Protein AF-A0A2Z6ZWL1-F1 (afdb_monomer)

Foldseek 3Di:
DDDDPVRVVVVVVVVLVVLLVLLCDCQQAVCSVVADPLLSVLLSLLCVVVNSVVSSVLRPPDDLVSSLVCLQVPQDDPRDGDPVSNVSSVVSSVSRPDDDPPDQDPVSVVVVVVVVVVVVVVCLQFFWDFADPVLCVVQVDRCSVVVRPDSTGGPVRSVVVVVVVVVVD

Radius of gyration: 31.61 Å; Cα contacts (8 Å, |Δi|>4): 147; chains: 1; bounding box: 62×42×83 Å

Mean predicted aligned error: 10.52 Å

Structure (mmCIF, N/CA/C/O backbone):
data_AF-A0A2Z6ZWL1-F1
#
_entry.id   AF-A0A2Z6ZWL1-F1
#
loop_
_atom_site.group_PDB
_atom_site.id
_atom_site.type_symbol
_atom_site.label_atom_id
_atom_site.label_alt_id
_atom_site.label_comp_id
_atom_site.label_asym_id
_atom_site.label_entity_id
_atom_site.label_seq_id
_atom_site.pdbx_PDB_ins_code
_atom_site.Cartn_x
_atom_site.Cartn_y
_atom_site.Cartn_z
_atom_site.occupancy
_atom_site.B_iso_or_equiv
_atom_site.auth_seq_id
_atom_site.auth_comp_id
_atom_site.auth_asym_id
_atom_site.auth_atom_id
_atom_site.pdbx_PDB_model_num
ATOM 1 N N . MET A 1 1 ? -15.921 26.642 -5.678 1.00 72.38 1 MET A N 1
ATOM 2 C CA . MET A 1 1 ? -14.485 26.499 -5.366 1.00 72.38 1 MET A CA 1
ATOM 3 C C . MET A 1 1 ? -14.003 25.260 -6.092 1.00 72.38 1 MET A C 1
ATOM 5 O O . MET A 1 1 ? -14.576 24.203 -5.868 1.00 72.38 1 MET A O 1
ATOM 9 N N . THR A 1 2 ? -13.034 25.412 -6.990 1.00 88.25 2 THR A N 1
ATOM 10 C CA . THR A 1 2 ? -12.482 24.323 -7.809 1.00 88.25 2 THR A CA 1
ATOM 11 C C . THR A 1 2 ? -10.975 24.341 -7.604 1.00 88.25 2 THR A C 1
ATOM 13 O O . THR A 1 2 ? -10.382 25.417 -7.656 1.00 88.25 2 THR A O 1
ATOM 16 N N . ILE A 1 3 ? -10.383 23.188 -7.314 1.00 94.50 3 ILE A N 1
ATOM 17 C CA . ILE A 1 3 ? -8.942 23.026 -7.084 1.00 94.50 3 ILE A CA 1
ATOM 18 C C . ILE A 1 3 ? -8.335 22.199 -8.217 1.00 94.50 3 ILE A C 1
ATOM 20 O O . ILE A 1 3 ? -9.054 21.431 -8.862 1.00 94.50 3 ILE A O 1
ATOM 24 N N . THR A 1 4 ? -7.036 22.357 -8.471 1.00 96.81 4 THR A N 1
ATOM 25 C CA . THR A 1 4 ? -6.319 21.495 -9.423 1.00 96.81 4 THR A CA 1
ATOM 26 C C . THR A 1 4 ? -6.047 20.121 -8.812 1.00 96.81 4 THR A C 1
ATOM 28 O O . THR A 1 4 ? -6.155 19.930 -7.597 1.00 96.81 4 THR A O 1
ATOM 31 N N . GLN A 1 5 ? -5.684 19.151 -9.651 1.00 94.62 5 GLN A N 1
ATOM 32 C CA . GLN A 1 5 ? -5.317 17.818 -9.179 1.00 94.62 5 GLN A CA 1
ATOM 33 C C . GLN A 1 5 ? -4.086 17.870 -8.265 1.00 94.62 5 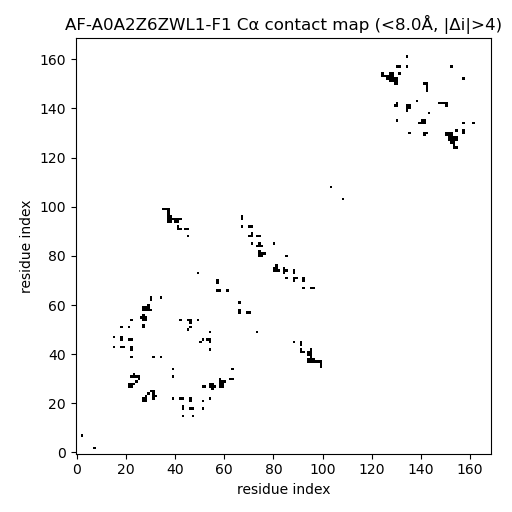GLN A C 1
ATOM 35 O O . GLN A 1 5 ? -4.094 17.267 -7.197 1.00 94.62 5 GLN A O 1
ATOM 40 N N . GLU A 1 6 ? -3.074 18.660 -8.621 1.00 95.50 6 GLU A N 1
ATOM 41 C CA . GLU A 1 6 ? -1.851 18.813 -7.827 1.00 95.50 6 GLU A CA 1
ATOM 42 C C . GLU A 1 6 ? -2.154 19.424 -6.456 1.00 95.50 6 GLU A C 1
ATOM 44 O O . GLU A 1 6 ? -1.585 19.019 -5.443 1.00 95.50 6 GLU A O 1
ATOM 49 N N . GLN A 1 7 ? -3.087 20.380 -6.402 1.00 94.19 7 GLN A N 1
ATOM 50 C CA . GLN A 1 7 ? -3.557 20.948 -5.140 1.00 94.19 7 GLN A CA 1
ATOM 51 C C . GLN A 1 7 ? -4.283 19.896 -4.297 1.00 94.19 7 GLN A C 1
ATOM 53 O O . GLN A 1 7 ? -4.019 19.794 -3.100 1.00 94.19 7 GLN A O 1
ATOM 58 N N . ALA A 1 8 ? -5.156 19.088 -4.905 1.00 93.00 8 ALA A N 1
ATOM 59 C CA . ALA A 1 8 ? -5.860 18.014 -4.207 1.00 93.00 8 ALA A CA 1
ATOM 60 C C . ALA A 1 8 ? -4.892 16.958 -3.644 1.00 93.00 8 ALA A C 1
ATOM 62 O O . ALA A 1 8 ? -5.033 16.544 -2.494 1.00 93.00 8 ALA A O 1
ATOM 63 N N . GLU A 1 9 ? -3.881 16.560 -4.417 1.00 92.12 9 GLU A N 1
ATOM 64 C CA . GLU A 1 9 ? -2.845 15.613 -3.992 1.00 92.12 9 GLU A CA 1
ATOM 65 C C . GLU A 1 9 ? -1.970 16.184 -2.871 1.00 92.12 9 GLU A C 1
ATOM 67 O O . GLU A 1 9 ? -1.682 15.488 -1.896 1.00 92.12 9 GLU A O 1
ATOM 72 N N . ALA A 1 10 ? -1.592 17.462 -2.959 1.00 92.88 10 ALA A N 1
ATOM 73 C CA . ALA A 1 10 ? -0.835 18.134 -1.907 1.00 92.88 10 ALA A CA 1
ATOM 74 C C . ALA A 1 10 ? -1.626 18.205 -0.591 1.00 92.88 10 ALA A C 1
ATOM 76 O O . ALA A 1 10 ? -1.074 17.928 0.475 1.00 92.88 10 ALA A O 1
ATOM 77 N N . MET A 1 11 ? -2.923 18.522 -0.665 1.00 90.94 11 MET A N 1
ATOM 78 C CA . MET A 1 11 ? -3.814 18.531 0.499 1.00 90.94 11 MET A CA 1
ATOM 79 C C . MET A 1 11 ? -3.967 17.127 1.088 1.00 90.94 11 MET A C 1
ATOM 81 O O . MET A 1 11 ? -3.808 16.954 2.294 1.00 90.94 11 MET A O 1
ATOM 85 N N . LEU A 1 12 ? -4.183 16.113 0.244 1.00 89.06 12 LEU A N 1
ATOM 86 C CA . LEU A 1 12 ? -4.268 14.723 0.686 1.00 89.06 12 LEU A CA 1
ATOM 87 C C . LEU A 1 12 ? -2.986 14.292 1.404 1.00 89.06 12 LEU A C 1
ATOM 89 O O . LEU A 1 12 ? -3.057 13.732 2.494 1.00 89.06 12 LEU A O 1
ATOM 93 N N . LYS A 1 13 ? -1.814 14.590 0.835 1.00 89.94 13 LYS A N 1
ATOM 94 C CA . LYS A 1 13 ? -0.518 14.240 1.429 1.00 89.94 13 LYS A CA 1
ATOM 95 C C . LYS A 1 13 ? -0.297 14.925 2.778 1.00 89.94 13 LYS A C 1
ATOM 97 O O . LYS A 1 13 ? 0.213 14.297 3.704 1.00 89.94 13 LYS A O 1
ATOM 102 N N . ALA A 1 14 ? -0.700 16.190 2.902 1.00 88.94 14 ALA A N 1
ATOM 103 C CA . ALA A 1 14 ? -0.651 16.904 4.174 1.00 88.94 14 ALA A CA 1
ATOM 104 C C . ALA A 1 14 ? -1.553 16.231 5.224 1.00 88.94 14 ALA A C 1
ATOM 106 O O . ALA A 1 14 ? -1.105 15.971 6.343 1.00 88.94 14 ALA A O 1
ATOM 107 N N . ASP A 1 15 ? -2.780 15.870 4.842 1.00 88.50 15 ASP A N 1
ATOM 108 C CA . ASP A 1 15 ? -3.746 15.217 5.730 1.00 88.50 15 ASP A CA 1
ATOM 109 C C . ASP A 1 15 ? -3.321 13.797 6.134 1.00 88.50 15 ASP A C 1
ATOM 111 O O . ASP A 1 15 ? -3.556 13.385 7.273 1.00 88.50 15 ASP A O 1
ATOM 115 N N . MET A 1 16 ? -2.673 13.046 5.237 1.00 91.50 16 MET A N 1
ATOM 116 C CA . MET A 1 16 ? -2.253 11.663 5.491 1.00 91.50 16 MET A CA 1
ATOM 117 C C . MET A 1 16 ? -1.280 11.539 6.664 1.00 91.50 16 MET A C 1
ATOM 119 O O . MET A 1 16 ? -1.449 10.634 7.483 1.00 91.50 16 MET A O 1
ATOM 123 N N . SER A 1 17 ? -0.357 12.494 6.817 1.00 92.81 17 SER A N 1
ATOM 124 C CA . SER A 1 17 ? 0.637 12.500 7.904 1.00 92.81 17 SER A CA 1
ATOM 125 C C . SER A 1 17 ? 0.004 12.356 9.297 1.00 92.81 17 SER A C 1
ATOM 127 O O . SER A 1 17 ? 0.509 11.642 10.167 1.00 92.81 17 SER A O 1
ATOM 129 N N . LYS A 1 18 ? -1.167 12.973 9.498 1.00 94.88 18 LYS A N 1
ATOM 130 C CA . LYS A 1 18 ? -1.929 12.879 10.743 1.00 94.88 18 LYS A CA 1
ATOM 131 C C . LYS A 1 18 ? -2.410 11.452 10.999 1.00 94.88 18 LYS A C 1
ATOM 133 O O . LYS A 1 18 ? -2.273 10.956 12.114 1.00 94.88 18 LYS A O 1
ATOM 138 N N . TYR A 1 19 ? -2.980 10.790 9.998 1.00 96.31 19 TYR A N 1
ATOM 139 C CA . TYR A 1 19 ? -3.527 9.439 10.153 1.00 96.31 19 TYR A CA 1
ATOM 140 C C . TYR A 1 19 ? -2.430 8.383 10.288 1.00 96.31 19 TYR A C 1
ATOM 142 O O . TYR A 1 19 ? -2.551 7.490 11.125 1.00 96.31 19 TYR A O 1
ATOM 150 N N . GLU A 1 20 ? -1.330 8.539 9.554 1.00 97.38 20 GLU A N 1
ATOM 151 C CA . GLU A 1 20 ? -0.120 7.727 9.711 1.00 97.38 20 GLU A CA 1
ATOM 152 C C . GLU A 1 20 ? 0.435 7.816 11.135 1.00 97.38 20 GLU A C 1
ATOM 154 O O . GLU A 1 20 ? 0.793 6.796 11.723 1.00 97.38 20 GLU A O 1
ATOM 159 N N . SER A 1 21 ? 0.444 9.015 11.733 1.00 97.62 21 SER A N 1
ATOM 160 C CA . SER A 1 21 ? 0.919 9.197 13.110 1.00 97.62 21 SER A CA 1
ATOM 161 C C . SER A 1 21 ? 0.092 8.418 14.139 1.00 97.62 21 SER A C 1
ATOM 163 O O . SER A 1 21 ? 0.650 7.918 15.112 1.00 97.62 21 SER A O 1
ATOM 165 N N . TYR A 1 22 ? -1.219 8.255 13.915 1.00 98.19 22 TYR A N 1
ATOM 166 C CA . TYR A 1 22 ? -2.060 7.437 14.790 1.00 98.19 22 TYR A CA 1
ATOM 167 C C . TYR A 1 22 ? -1.783 5.948 14.615 1.00 98.19 22 TYR A C 1
ATOM 169 O O . TYR A 1 22 ? -1.747 5.230 15.607 1.00 98.19 22 TYR A O 1
ATOM 177 N N . VAL A 1 23 ? -1.571 5.476 13.384 1.00 98.06 23 VAL A N 1
ATOM 178 C CA . VAL A 1 23 ? -1.257 4.059 13.151 1.00 98.06 23 VAL A CA 1
ATOM 179 C C . VAL A 1 23 ? 0.109 3.703 13.735 1.00 98.06 23 VAL A C 1
ATOM 181 O O . VAL A 1 23 ? 0.221 2.667 14.375 1.00 98.06 23 VAL A O 1
ATOM 184 N N . ASN A 1 24 ? 1.098 4.595 13.618 1.00 98.19 24 ASN A N 1
ATOM 185 C CA . ASN A 1 24 ? 2.434 4.423 14.199 1.00 98.19 24 ASN A CA 1
ATOM 186 C C . ASN A 1 24 ? 2.488 4.567 15.728 1.00 98.19 24 ASN A C 1
ATOM 188 O O . ASN A 1 24 ? 3.532 4.313 16.327 1.00 98.19 24 ASN A O 1
ATOM 192 N N . ASN A 1 25 ? 1.405 5.003 16.375 1.00 97.88 25 ASN A N 1
ATOM 193 C CA . ASN A 1 25 ? 1.378 5.203 17.817 1.00 97.88 25 ASN A CA 1
ATOM 194 C C . ASN A 1 25 ? 0.875 3.930 18.535 1.00 97.88 25 ASN A C 1
ATOM 196 O O . ASN A 1 25 ? -0.295 3.569 18.370 1.00 97.88 25 ASN A O 1
ATOM 200 N N . PRO A 1 26 ? 1.693 3.289 19.396 1.00 97.31 26 PRO A N 1
ATOM 201 C CA . PRO A 1 26 ? 1.298 2.101 20.157 1.00 97.31 26 PRO A CA 1
ATOM 202 C C . PRO A 1 26 ? 0.062 2.279 21.053 1.00 97.31 26 PRO A C 1
ATOM 204 O O . PRO A 1 26 ? -0.648 1.306 21.305 1.00 97.31 26 PRO A O 1
ATOM 207 N N . ASP A 1 27 ? -0.251 3.502 21.492 1.00 97.56 27 ASP A N 1
ATOM 208 C CA . ASP A 1 27 ? -1.455 3.790 22.287 1.00 97.56 27 ASP A CA 1
ATOM 209 C C . ASP A 1 27 ? -2.749 3.583 21.483 1.00 97.56 27 ASP A C 1
ATOM 211 O O . ASP A 1 27 ? -3.821 3.312 22.039 1.00 97.56 27 ASP A O 1
ATOM 215 N N . TYR A 1 28 ? -2.660 3.723 20.160 1.00 97.94 28 TYR A N 1
ATOM 216 C CA . TYR A 1 28 ? -3.756 3.515 19.218 1.00 97.94 28 TYR A CA 1
ATOM 217 C C . TYR A 1 28 ? -3.671 2.129 18.589 1.00 97.94 28 TYR A C 1
ATOM 219 O O . TYR A 1 28 ? -4.681 1.430 18.509 1.00 97.94 28 TYR A O 1
ATOM 227 N N . VAL A 1 29 ? -2.475 1.709 18.181 1.00 98.31 29 VAL A N 1
ATOM 228 C CA . VAL A 1 29 ? -2.228 0.419 17.537 1.00 98.31 29 VAL A CA 1
ATOM 229 C C . VAL A 1 29 ? -1.095 -0.306 18.271 1.00 98.31 29 VAL A C 1
ATOM 231 O O . VAL A 1 29 ? 0.063 -0.217 17.869 1.00 98.31 29 VAL A O 1
ATOM 234 N N . PRO A 1 30 ? -1.403 -1.084 19.328 1.00 98.00 30 PRO A N 1
ATOM 235 C CA . PRO A 1 30 ? -0.379 -1.753 20.142 1.00 98.00 30 PRO A CA 1
ATOM 236 C C . PRO A 1 30 ? 0.534 -2.703 19.355 1.00 98.00 30 PRO A C 1
ATOM 238 O O . PRO A 1 30 ? 1.674 -2.943 19.739 1.00 98.00 30 PRO A O 1
ATOM 241 N N . VAL A 1 31 ? 0.036 -3.235 18.236 1.00 97.25 31 VAL A N 1
ATOM 242 C CA . VAL A 1 31 ? 0.767 -4.143 17.340 1.00 97.25 31 VAL A CA 1
ATOM 243 C C . VAL A 1 31 ? 1.521 -3.416 16.220 1.00 97.25 31 VAL A C 1
ATOM 245 O O . VAL A 1 31 ? 2.012 -4.081 15.315 1.00 97.25 31 VAL A O 1
ATOM 248 N N . THR A 1 32 ? 1.632 -2.080 16.248 1.00 97.12 32 THR A N 1
ATOM 249 C CA . THR A 1 32 ? 2.177 -1.289 15.126 1.00 97.12 32 THR A CA 1
ATOM 250 C C . THR A 1 32 ? 3.565 -1.738 14.668 1.00 97.12 32 THR A C 1
ATOM 252 O O . THR A 1 32 ? 3.829 -1.749 13.473 1.00 97.12 32 THR A O 1
ATOM 255 N N . ALA A 1 33 ? 4.435 -2.160 15.589 1.00 96.38 33 ALA A N 1
ATOM 256 C CA . ALA A 1 33 ? 5.789 -2.616 15.265 1.00 96.38 33 ALA A CA 1
ATOM 257 C C . ALA A 1 33 ? 5.834 -3.975 14.534 1.00 96.38 33 ALA A C 1
ATOM 259 O O . ALA A 1 33 ? 6.893 -4.389 14.078 1.00 96.38 33 ALA A O 1
ATOM 260 N N . GLN A 1 34 ? 4.706 -4.686 14.466 1.00 96.12 34 GLN A N 1
ATOM 261 C CA . GLN A 1 34 ? 4.574 -6.010 13.848 1.00 96.12 34 GLN A CA 1
ATOM 262 C C . GLN A 1 34 ? 3.802 -5.960 12.522 1.00 96.12 34 GLN A C 1
ATOM 264 O O . GLN A 1 34 ? 3.595 -7.001 11.900 1.00 96.12 34 GLN A O 1
ATOM 269 N N . LEU A 1 35 ? 3.316 -4.782 12.120 1.00 96.50 35 LEU A N 1
ATOM 270 C CA . LEU A 1 35 ? 2.535 -4.637 10.899 1.00 96.50 35 LEU A CA 1
ATOM 271 C C . LEU A 1 35 ? 3.436 -4.741 9.668 1.00 96.50 35 LEU A C 1
ATOM 273 O O . LEU A 1 35 ? 4.503 -4.138 9.612 1.00 96.50 35 LEU A O 1
ATOM 277 N N . THR A 1 36 ? 2.952 -5.458 8.657 1.00 95.94 36 THR A N 1
ATOM 278 C CA . THR A 1 36 ? 3.467 -5.340 7.281 1.00 95.94 36 THR A CA 1
ATOM 279 C C . THR A 1 36 ? 3.059 -3.999 6.676 1.00 95.94 36 THR A C 1
ATOM 281 O O . THR A 1 36 ? 2.105 -3.365 7.150 1.00 95.94 36 THR A O 1
ATOM 284 N N . GLN A 1 37 ? 3.703 -3.589 5.580 1.00 95.69 37 GLN A N 1
ATOM 285 C CA . GLN A 1 37 ? 3.346 -2.329 4.914 1.00 95.69 37 GLN A CA 1
ATOM 286 C C . GLN A 1 37 ? 1.871 -2.311 4.480 1.00 95.69 37 GLN A C 1
ATOM 288 O O . GLN A 1 37 ? 1.166 -1.328 4.692 1.00 95.69 37 GLN A O 1
ATOM 293 N N . TYR A 1 38 ? 1.353 -3.425 3.957 1.00 96.94 38 TYR A N 1
ATOM 294 C CA . TYR A 1 38 ? -0.047 -3.498 3.530 1.00 96.94 38 TYR A CA 1
ATOM 295 C C . TYR A 1 38 ? -1.043 -3.404 4.690 1.00 96.94 38 TYR A C 1
ATOM 297 O O . TYR A 1 38 ? -2.112 -2.805 4.552 1.00 96.94 38 TYR A O 1
ATOM 305 N N . GLN A 1 39 ? -0.698 -3.963 5.852 1.00 97.75 39 GLN A N 1
ATOM 306 C CA . GLN A 1 39 ? -1.520 -3.836 7.054 1.00 97.75 39 GLN A CA 1
ATOM 307 C C . GLN A 1 39 ? -1.511 -2.404 7.584 1.00 97.75 39 GLN A C 1
ATOM 309 O O . GLN A 1 39 ? -2.564 -1.892 7.969 1.00 97.75 39 GLN A O 1
ATOM 314 N N . PHE A 1 40 ? -0.346 -1.753 7.567 1.00 97.88 40 PHE A N 1
ATOM 315 C CA . PHE A 1 40 ? -0.216 -0.340 7.899 1.00 97.88 40 PHE A CA 1
ATOM 316 C C . PHE A 1 40 ? -1.101 0.520 6.985 1.00 97.88 40 PHE A C 1
ATOM 318 O O . PHE A 1 40 ? -1.978 1.230 7.479 1.00 97.88 40 PHE A O 1
ATOM 325 N N . ASP A 1 41 ? -0.968 0.379 5.665 1.00 97.25 41 ASP A N 1
ATOM 326 C CA . ASP A 1 41 ? -1.720 1.163 4.676 1.00 97.25 41 ASP A CA 1
ATOM 327 C C . ASP A 1 41 ? -3.241 0.971 4.817 1.00 97.25 41 ASP A C 1
ATOM 329 O O . ASP A 1 41 ? -4.020 1.932 4.771 1.00 97.25 41 ASP A O 1
ATOM 333 N N . ALA A 1 42 ? -3.684 -0.268 5.053 1.00 98.00 42 ALA A N 1
ATOM 334 C CA . ALA A 1 42 ? -5.090 -0.576 5.294 1.00 98.00 42 ALA A CA 1
ATOM 335 C C . ALA A 1 42 ? -5.625 0.107 6.566 1.00 98.00 42 ALA A C 1
ATOM 337 O O . ALA A 1 42 ? -6.728 0.665 6.548 1.00 98.00 42 ALA A O 1
ATOM 338 N N . LEU A 1 43 ? -4.845 0.118 7.654 1.00 98.25 43 LEU A N 1
ATOM 339 C CA . LEU A 1 43 ? -5.215 0.804 8.894 1.00 98.25 43 LEU A CA 1
ATOM 340 C C . LEU A 1 43 ? -5.193 2.327 8.752 1.00 98.25 43 LEU A C 1
ATOM 342 O O . LEU A 1 43 ? -6.040 2.993 9.351 1.00 98.25 43 LEU A O 1
ATOM 346 N N . VAL A 1 44 ? -4.305 2.888 7.928 1.00 97.94 44 VAL A N 1
ATOM 347 C CA . VAL A 1 44 ? -4.309 4.323 7.613 1.00 97.94 44 VAL A CA 1
ATOM 348 C C . VAL A 1 44 ? -5.575 4.693 6.837 1.00 97.94 44 VAL A C 1
ATOM 350 O O . VAL A 1 44 ? -6.268 5.635 7.229 1.00 97.94 44 VAL A O 1
ATOM 353 N N . SER A 1 45 ? -5.957 3.921 5.808 1.00 97.25 45 SER A N 1
ATOM 354 C CA . SER A 1 45 ? -7.228 4.137 5.087 1.00 97.25 45 SER A CA 1
ATOM 355 C C . SER A 1 45 ? -8.440 4.024 6.014 1.00 97.25 45 SER A C 1
ATOM 357 O O . SER A 1 45 ? -9.370 4.840 5.937 1.00 97.25 45 SER A O 1
ATOM 359 N N . PHE A 1 46 ? -8.430 3.033 6.908 1.00 98.12 46 PHE A N 1
ATOM 360 C CA . PHE A 1 46 ? -9.471 2.861 7.912 1.00 98.12 46 PHE A CA 1
ATOM 361 C C . PHE A 1 46 ? -9.538 4.075 8.845 1.00 98.12 46 PHE A C 1
ATOM 363 O O . PHE A 1 46 ? -10.616 4.631 9.057 1.00 98.12 46 PHE A O 1
ATOM 370 N N . CYS A 1 47 ? -8.395 4.533 9.362 1.00 98.00 47 CYS A N 1
ATOM 371 C CA . CYS A 1 47 ? -8.305 5.674 10.267 1.00 98.00 47 CYS A CA 1
ATOM 372 C C . CYS A 1 47 ? -8.735 6.982 9.597 1.00 98.00 47 CYS A C 1
ATOM 374 O O . CYS A 1 47 ? -9.409 7.791 10.232 1.00 98.00 47 CYS A O 1
ATOM 376 N N . TYR A 1 48 ? -8.400 7.179 8.321 1.00 96.25 48 TYR A N 1
ATOM 377 C CA . TYR A 1 48 ? -8.862 8.324 7.538 1.00 96.25 48 TYR A CA 1
ATOM 378 C C . TYR A 1 48 ? -10.394 8.371 7.469 1.00 96.25 48 TYR A C 1
ATOM 380 O O . TYR A 1 48 ? -11.004 9.429 7.586 1.00 96.25 48 TYR A O 1
ATOM 388 N N . ASN A 1 49 ? -11.042 7.212 7.312 1.00 96.38 49 ASN A N 1
ATOM 389 C CA . ASN A 1 49 ? -12.492 7.141 7.156 1.00 96.38 49 ASN A CA 1
ATOM 390 C C . ASN A 1 49 ? -13.273 7.088 8.479 1.00 96.38 49 ASN A C 1
ATOM 392 O O . ASN A 1 49 ? -14.347 7.677 8.568 1.00 96.38 49 ASN A O 1
ATOM 396 N N . CYS A 1 50 ? -12.776 6.360 9.479 1.00 95.38 50 CYS A N 1
ATOM 397 C CA . CYS A 1 50 ? -13.469 6.120 10.748 1.00 95.38 50 CYS A CA 1
ATOM 398 C C . CYS A 1 50 ? -12.927 6.962 11.911 1.00 95.38 50 CYS A C 1
ATOM 400 O O . CYS A 1 50 ? -13.574 7.028 12.957 1.00 95.38 50 CYS A O 1
ATOM 402 N N . GLY A 1 51 ? -11.770 7.604 11.75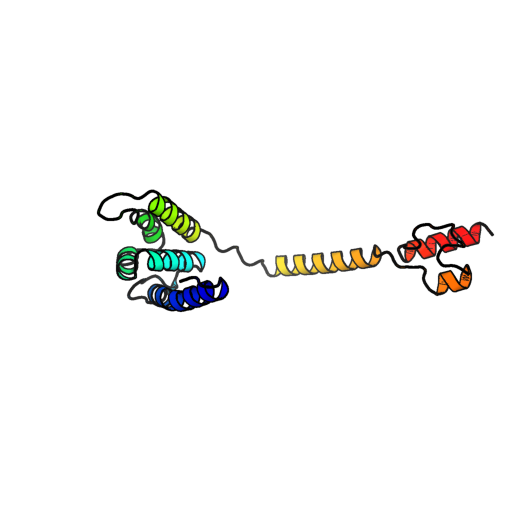1 1.00 96.38 51 GLY A N 1
ATOM 403 C CA . GLY A 1 51 ? -11.107 8.392 12.785 1.00 96.38 51 GLY A CA 1
ATOM 404 C C . GLY A 1 51 ? -10.291 7.562 13.783 1.00 96.38 51 GLY A C 1
ATOM 405 O O . GLY A 1 51 ? -10.462 6.349 13.933 1.00 96.38 51 GLY A O 1
ATOM 406 N N . ALA A 1 52 ? -9.419 8.254 14.518 1.00 97.38 52 ALA A N 1
ATOM 407 C CA . ALA A 1 52 ? -8.446 7.648 15.429 1.00 97.38 52 ALA A CA 1
ATOM 408 C C . ALA A 1 52 ? -9.079 6.901 16.618 1.00 97.38 52 ALA A C 1
ATOM 410 O O . ALA A 1 52 ? -8.565 5.871 17.040 1.00 97.38 52 ALA A O 1
ATOM 411 N N . GLY A 1 53 ? -10.223 7.360 17.139 1.00 98.00 53 GLY A N 1
ATOM 412 C CA . GLY A 1 53 ? -10.909 6.668 18.241 1.00 98.00 53 GLY A CA 1
ATOM 413 C C . GLY A 1 53 ? -11.461 5.297 17.831 1.00 98.00 53 GLY A C 1
ATOM 414 O O . GLY A 1 53 ? -11.378 4.328 18.590 1.00 98.00 53 GLY A O 1
ATOM 415 N N . ASN A 1 54 ? -11.962 5.182 16.597 1.00 98.00 54 ASN A N 1
ATOM 416 C CA . ASN A 1 54 ? -12.398 3.900 16.049 1.00 98.00 54 ASN A CA 1
ATOM 417 C C . ASN A 1 54 ? -11.209 3.002 15.712 1.00 98.00 54 ASN A C 1
ATOM 419 O O . ASN A 1 54 ? -11.296 1.805 15.967 1.00 98.00 54 ASN A O 1
ATOM 423 N N . LEU A 1 55 ? -10.102 3.563 15.207 1.00 98.44 55 LEU A N 1
ATOM 424 C CA . LEU A 1 55 ? -8.845 2.829 15.022 1.00 98.44 55 LEU A CA 1
ATOM 425 C C . LEU A 1 55 ? -8.366 2.228 16.349 1.00 98.44 55 LEU A C 1
ATOM 427 O O . LEU A 1 55 ? -8.139 1.025 16.435 1.00 98.44 55 LEU A O 1
ATOM 431 N N . GLN A 1 56 ? -8.298 3.040 17.405 1.00 98.25 56 GLN A N 1
ATOM 432 C CA . GLN A 1 56 ? -7.912 2.570 18.732 1.00 98.25 56 GLN A CA 1
ATOM 433 C C . GLN A 1 56 ? -8.840 1.459 19.225 1.00 98.25 56 GLN A C 1
ATOM 435 O O . GLN A 1 56 ? -8.386 0.428 19.711 1.00 98.25 56 GLN A O 1
ATOM 440 N N . THR A 1 57 ? -10.151 1.636 19.063 1.00 98.12 57 THR A N 1
ATOM 441 C CA . THR A 1 57 ? -11.136 0.613 19.436 1.00 98.12 57 THR A CA 1
ATOM 442 C C . THR A 1 57 ? -10.980 -0.671 18.615 1.00 98.12 57 THR A C 1
ATOM 444 O O . THR A 1 57 ? -11.195 -1.761 19.147 1.00 98.12 57 THR A O 1
ATOM 447 N N . LEU A 1 58 ? -10.597 -0.571 17.338 1.00 97.94 58 LEU A N 1
ATOM 448 C CA . LEU A 1 58 ? -10.334 -1.713 16.463 1.00 97.94 58 LEU A CA 1
ATOM 449 C C . LEU A 1 58 ? -9.076 -2.485 16.902 1.00 97.94 58 LEU A C 1
ATOM 451 O O . LEU A 1 58 ? -9.081 -3.712 16.844 1.00 97.94 58 LEU A O 1
ATOM 455 N N . CYS A 1 59 ? -8.032 -1.813 17.379 1.00 97.94 59 CYS A N 1
ATOM 456 C CA . CYS A 1 59 ? -6.746 -2.454 17.675 1.00 97.94 59 CYS A CA 1
ATOM 457 C C . CYS A 1 59 ? -6.541 -2.818 19.156 1.00 97.94 59 CYS A C 1
ATOM 459 O O . CYS A 1 59 ? -5.729 -3.688 19.472 1.00 97.94 59 CYS A O 1
ATOM 461 N N . ARG A 1 60 ? -7.266 -2.182 20.084 1.00 96.81 60 ARG A N 1
ATOM 462 C CA . ARG A 1 60 ? -7.084 -2.379 21.531 1.00 96.81 60 ARG A CA 1
ATOM 463 C C . ARG A 1 60 ? -7.309 -3.836 21.940 1.00 96.81 60 ARG A C 1
ATOM 465 O O . ARG A 1 60 ? -8.409 -4.363 21.793 1.00 96.81 60 ARG A O 1
ATOM 472 N N . GLY A 1 61 ? -6.270 -4.446 22.513 1.00 95.75 61 GLY A N 1
ATOM 473 C CA . GLY A 1 61 ? -6.311 -5.816 23.030 1.00 95.75 61 GLY A CA 1
ATOM 474 C C . GLY A 1 61 ? -6.494 -6.889 21.954 1.00 95.75 61 GLY A C 1
ATOM 475 O O . GLY A 1 61 ? -6.897 -7.996 22.294 1.00 95.75 61 GLY A O 1
ATOM 476 N N . ARG A 1 62 ? -6.241 -6.567 20.676 1.00 97.69 62 ARG A N 1
ATOM 477 C CA . ARG A 1 62 ? -6.386 -7.495 19.550 1.00 97.69 62 ARG A CA 1
ATOM 478 C C . ARG A 1 62 ? -5.044 -7.795 18.891 1.00 97.69 62 ARG A C 1
ATOM 480 O O . ARG A 1 62 ? -4.207 -6.916 18.704 1.00 97.69 62 ARG A O 1
ATOM 487 N N . THR A 1 63 ? -4.880 -9.045 18.488 1.00 97.75 63 THR A N 1
ATOM 488 C CA . THR A 1 63 ? -3.830 -9.513 17.580 1.00 97.75 63 THR A CA 1
ATOM 489 C C . THR A 1 63 ? -4.125 -9.094 16.135 1.00 97.75 63 THR A C 1
ATOM 491 O O . THR A 1 63 ? -5.260 -8.767 15.782 1.00 97.75 63 THR A O 1
ATOM 494 N N . ILE A 1 64 ? -3.118 -9.153 15.259 1.00 97.12 64 ILE A N 1
ATOM 495 C CA . ILE A 1 64 ? -3.263 -8.833 13.826 1.00 97.12 64 ILE A CA 1
ATOM 496 C C . ILE A 1 64 ? -4.408 -9.631 13.153 1.00 97.12 64 ILE A C 1
ATOM 498 O O . ILE A 1 64 ? -5.254 -9.013 12.501 1.00 97.12 64 ILE A O 1
ATOM 502 N N . PRO A 1 65 ? -4.542 -10.964 13.344 1.00 96.88 65 PRO A N 1
ATOM 503 C CA . PRO A 1 65 ? -5.665 -11.714 12.772 1.00 96.88 65 PRO A CA 1
ATOM 504 C C . PRO A 1 65 ? -7.032 -11.316 13.340 1.00 96.88 65 PRO A C 1
ATOM 506 O O . PRO A 1 65 ? -8.045 -11.422 12.649 1.00 96.88 65 PRO A O 1
ATOM 509 N N . GLU A 1 66 ? -7.097 -10.885 14.601 1.00 97.75 66 GLU A N 1
ATOM 510 C CA . GLU A 1 66 ? -8.337 -10.392 15.207 1.00 97.75 66 GLU A CA 1
ATOM 511 C C . GLU A 1 66 ? -8.749 -9.050 14.605 1.00 97.75 66 GLU A C 1
ATOM 513 O O . GLU A 1 66 ? -9.913 -8.884 14.242 1.00 97.75 66 GLU A O 1
ATOM 518 N N . ILE A 1 67 ? -7.803 -8.127 14.418 1.00 98.00 67 ILE A N 1
ATOM 519 C CA . ILE A 1 67 ? -8.039 -6.848 13.732 1.00 98.00 67 ILE A CA 1
ATOM 520 C C . ILE A 1 67 ? -8.654 -7.092 12.347 1.00 98.00 67 ILE A C 1
ATOM 522 O O . ILE A 1 67 ? -9.706 -6.527 12.036 1.00 98.00 67 ILE A O 1
ATOM 526 N N . ALA A 1 68 ? -8.072 -8.006 11.562 1.00 97.06 68 ALA A N 1
ATOM 527 C CA . ALA A 1 68 ? -8.581 -8.375 10.240 1.00 97.06 68 ALA A CA 1
ATOM 528 C C . ALA A 1 68 ? -10.040 -8.873 10.284 1.00 97.06 68 ALA A C 1
ATOM 530 O O . ALA A 1 68 ? -10.866 -8.482 9.461 1.00 97.06 68 ALA A O 1
ATOM 531 N N . ARG A 1 69 ? -10.409 -9.690 11.280 1.00 96.62 69 ARG A N 1
ATOM 532 C CA . ARG A 1 69 ? -11.798 -10.164 11.433 1.00 96.62 69 ARG A CA 1
ATOM 533 C C . ARG A 1 69 ? -12.772 -9.042 11.793 1.00 96.62 69 ARG A C 1
ATOM 535 O O . ARG A 1 69 ? -13.926 -9.080 11.372 1.00 96.62 69 ARG A O 1
ATOM 542 N N . HIS A 1 70 ? -12.323 -8.048 12.556 1.00 97.12 70 HIS A N 1
ATOM 543 C CA . HIS A 1 70 ? -13.186 -6.994 13.090 1.00 97.12 70 HIS A CA 1
ATOM 544 C C . HIS A 1 70 ? -13.321 -5.759 12.189 1.00 97.12 70 HIS A C 1
ATOM 546 O O . HIS A 1 70 ? -14.296 -5.021 12.338 1.00 97.12 70 HIS A O 1
ATOM 552 N N . ILE A 1 71 ? -12.421 -5.545 11.223 1.00 96.31 71 ILE A N 1
ATOM 553 C CA . ILE A 1 71 ? -12.450 -4.357 10.349 1.00 96.31 71 ILE A CA 1
ATOM 554 C C . ILE A 1 71 ? -13.776 -4.223 9.573 1.00 96.31 71 ILE A C 1
ATOM 556 O O . ILE A 1 71 ? -14.303 -3.124 9.402 1.00 96.31 71 ILE A O 1
ATOM 560 N N . THR A 1 72 ? -14.385 -5.347 9.177 1.00 96.25 72 THR A N 1
ATOM 561 C CA . THR A 1 72 ? -15.630 -5.382 8.384 1.00 96.25 72 THR A CA 1
ATOM 562 C C . THR A 1 72 ? -16.881 -4.958 9.153 1.00 96.25 72 THR A C 1
ATOM 564 O O . THR A 1 72 ? -17.877 -4.580 8.533 1.00 96.25 72 THR A O 1
ATOM 567 N N . ALA A 1 73 ? -16.827 -4.940 10.490 1.00 96.50 73 ALA A N 1
ATOM 568 C CA . ALA A 1 73 ? -17.942 -4.518 11.338 1.00 96.50 73 ALA A CA 1
ATOM 569 C C . ALA A 1 73 ? -18.219 -3.003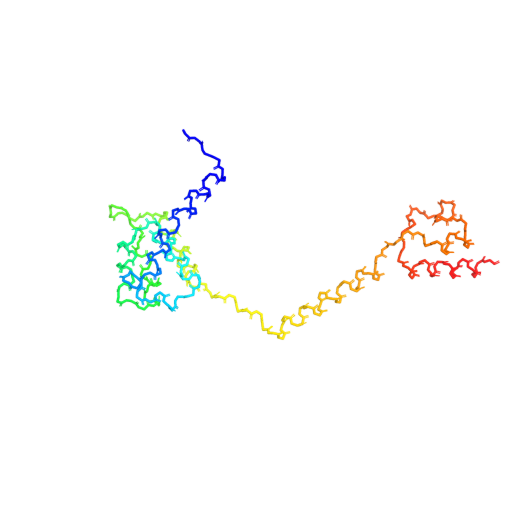 11.261 1.00 96.50 73 ALA A C 1
ATOM 571 O O . ALA A 1 73 ? -19.319 -2.551 11.582 1.00 96.50 73 ALA A O 1
ATOM 572 N N . TYR A 1 74 ? -17.252 -2.211 10.792 1.00 96.94 74 TYR A N 1
ATOM 573 C CA . TYR A 1 74 ? -17.354 -0.756 10.650 1.00 96.94 74 TYR A CA 1
ATOM 574 C C . TYR A 1 74 ? -18.002 -0.369 9.312 1.00 96.94 74 TYR A C 1
ATOM 576 O O . TYR A 1 74 ? -17.420 0.341 8.485 1.00 96.94 74 TYR A O 1
ATOM 584 N N . ASN A 1 75 ? -19.217 -0.878 9.091 1.00 97.12 75 ASN A N 1
ATOM 585 C CA . ASN A 1 75 ? -19.987 -0.721 7.856 1.00 97.12 75 ASN A CA 1
ATOM 586 C C . ASN A 1 75 ? -21.294 0.076 8.026 1.00 97.12 75 ASN A C 1
ATOM 588 O O . ASN A 1 75 ? -22.107 0.129 7.098 1.00 97.12 75 ASN A O 1
ATOM 592 N N . LYS A 1 76 ? -21.506 0.685 9.198 1.00 95.19 76 LYS A N 1
ATOM 593 C CA . LYS A 1 76 ? -22.734 1.409 9.545 1.00 95.19 76 LYS A CA 1
ATOM 594 C C . LYS A 1 76 ? -22.506 2.911 9.659 1.00 95.19 76 LYS A C 1
ATOM 596 O O . LYS A 1 76 ? -21.455 3.349 10.113 1.00 95.19 76 LYS A O 1
ATOM 601 N N . SER A 1 77 ? -23.536 3.680 9.322 1.00 92.69 77 SER A N 1
ATOM 602 C CA . SER A 1 77 ? -23.674 5.094 9.676 1.00 92.69 77 SER A CA 1
ATOM 603 C C . SER A 1 77 ? -25.077 5.322 10.228 1.00 92.69 77 SER A C 1
ATOM 605 O O . SER A 1 77 ? -26.043 4.787 9.683 1.00 92.69 77 SER A O 1
ATOM 607 N N . SER A 1 78 ? -25.190 6.041 11.347 1.00 91.94 78 SER A N 1
ATOM 608 C CA . SER A 1 78 ? -26.464 6.258 12.057 1.00 91.94 78 SER A CA 1
ATOM 609 C C . SER A 1 78 ? -27.272 4.964 12.265 1.00 91.94 78 SER A C 1
ATOM 611 O O . SER A 1 78 ? -28.476 4.913 12.035 1.00 91.94 78 SER A O 1
ATOM 613 N N . GLY A 1 79 ? -26.586 3.874 12.628 1.00 93.06 79 GLY A N 1
ATOM 614 C CA . GLY A 1 79 ? -27.188 2.554 12.859 1.00 93.06 79 GLY A CA 1
ATOM 615 C C . GLY A 1 79 ? -27.520 1.738 11.601 1.00 93.06 79 GLY A C 1
ATOM 616 O O . GLY A 1 79 ? -27.754 0.535 11.714 1.00 93.06 79 GLY A O 1
ATOM 617 N N . THR A 1 80 ? -27.463 2.332 10.408 1.00 95.88 80 THR A N 1
ATOM 618 C CA . THR A 1 80 ? -27.814 1.670 9.141 1.00 95.88 80 THR A CA 1
ATOM 619 C C . THR A 1 80 ? -26.571 1.195 8.401 1.00 95.88 80 THR A C 1
ATOM 621 O O . THR A 1 80 ? -25.598 1.936 8.270 1.00 95.88 80 THR A O 1
ATOM 624 N N . VAL A 1 81 ? -26.595 -0.039 7.890 1.00 97.12 81 VAL A N 1
ATOM 625 C CA . VAL A 1 81 ? -25.514 -0.578 7.050 1.00 97.12 81 VAL A CA 1
ATOM 626 C C . VAL A 1 81 ? -25.506 0.139 5.701 1.00 97.12 81 VAL A C 1
ATOM 628 O O . VAL A 1 81 ? -26.523 0.184 5.013 1.00 97.12 81 VAL A O 1
ATOM 631 N N . LEU A 1 82 ? -24.347 0.658 5.296 1.00 97.31 82 LEU A N 1
ATOM 632 C CA . LEU A 1 82 ? -24.171 1.324 4.007 1.00 97.31 82 LEU A CA 1
ATOM 633 C C . LEU A 1 82 ? -23.357 0.449 3.055 1.00 97.31 82 LEU A C 1
ATOM 635 O O . LEU A 1 82 ? -22.213 0.096 3.345 1.00 97.31 82 LEU A O 1
ATOM 639 N N . ALA A 1 83 ? -23.898 0.175 1.866 1.00 97.00 83 ALA A N 1
ATOM 640 C CA . ALA A 1 83 ? -23.226 -0.645 0.853 1.00 97.00 83 ALA A CA 1
ATOM 641 C C . ALA A 1 83 ? -21.838 -0.098 0.459 1.00 97.00 83 ALA A C 1
ATOM 643 O O . ALA A 1 83 ? -20.915 -0.868 0.201 1.00 97.00 83 ALA A O 1
ATOM 644 N N . GLY A 1 84 ? -21.668 1.230 0.452 1.00 97.12 84 GLY A N 1
ATOM 645 C CA . GLY A 1 84 ? -20.371 1.865 0.206 1.00 97.12 84 GLY A CA 1
ATOM 646 C C . GLY A 1 84 ? -19.321 1.517 1.265 1.00 97.12 84 GLY A C 1
ATOM 647 O O . GLY A 1 84 ? -18.188 1.197 0.914 1.00 97.12 84 GLY A O 1
ATOM 648 N N . LEU A 1 85 ? -19.706 1.502 2.545 1.00 96.94 85 LEU A N 1
ATOM 649 C CA . LEU A 1 85 ? -18.800 1.138 3.635 1.00 96.94 85 LEU A CA 1
ATOM 650 C C . LEU A 1 85 ? -18.480 -0.357 3.621 1.00 96.94 85 LEU A C 1
ATOM 652 O O . LEU A 1 85 ? -17.333 -0.721 3.843 1.00 96.94 85 LEU A O 1
ATOM 656 N N . VAL A 1 86 ? -19.446 -1.218 3.281 1.00 97.75 86 VAL A N 1
ATOM 657 C CA . VAL A 1 86 ? -19.190 -2.659 3.094 1.00 97.75 86 VAL A CA 1
ATOM 658 C C . VAL A 1 86 ? -18.103 -2.881 2.041 1.00 97.75 86 VAL A C 1
ATOM 660 O O . VAL A 1 86 ? -17.130 -3.588 2.303 1.00 97.75 86 VAL A O 1
ATOM 663 N N . ARG A 1 87 ? -18.224 -2.234 0.873 1.00 98.12 87 ARG A N 1
ATOM 664 C CA . ARG A 1 87 ? -17.208 -2.329 -0.187 1.00 98.12 87 ARG A CA 1
ATOM 665 C C . ARG A 1 87 ? -15.854 -1.789 0.270 1.00 98.12 87 ARG A C 1
ATOM 667 O O . ARG A 1 87 ? -14.840 -2.433 0.024 1.00 98.12 87 ARG A O 1
ATOM 674 N N . ARG A 1 88 ? -15.836 -0.647 0.966 1.00 98.12 88 ARG A N 1
ATOM 675 C CA . ARG A 1 88 ? -14.596 -0.042 1.467 1.00 98.12 88 ARG A CA 1
ATOM 676 C C . ARG A 1 88 ? -13.887 -0.933 2.489 1.00 98.12 88 ARG A C 1
ATOM 678 O O . ARG A 1 88 ? -12.702 -1.193 2.330 1.00 98.12 88 ARG A O 1
ATOM 685 N N . ARG A 1 89 ? -14.605 -1.448 3.493 1.00 98.19 89 ARG A N 1
ATOM 686 C CA . ARG A 1 89 ? -14.033 -2.349 4.507 1.00 98.19 89 ARG A CA 1
ATOM 687 C C . ARG A 1 89 ? -13.532 -3.655 3.902 1.00 98.19 89 ARG A C 1
ATOM 689 O O . ARG A 1 89 ? -12.528 -4.183 4.361 1.00 98.19 89 ARG A O 1
ATOM 696 N N . LYS A 1 90 ? -14.210 -4.165 2.868 1.00 98.00 90 LYS A N 1
ATOM 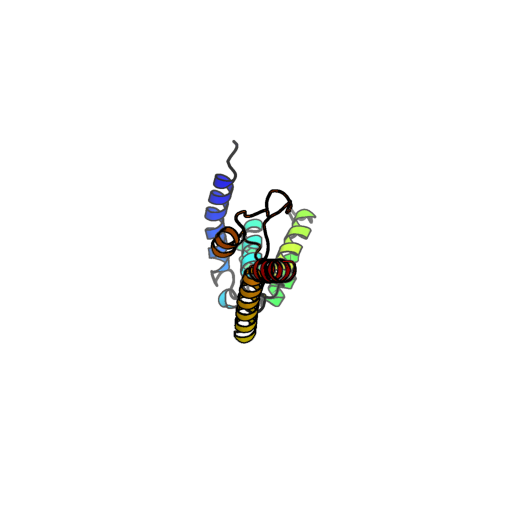697 C CA . LYS A 1 90 ? -13.730 -5.324 2.113 1.00 98.00 90 LYS A CA 1
ATOM 698 C C . LYS A 1 90 ? -12.402 -5.023 1.414 1.00 98.00 90 LYS A C 1
ATOM 700 O O . LYS A 1 90 ? -11.480 -5.806 1.564 1.00 98.00 90 LYS A O 1
ATOM 705 N N . ALA A 1 91 ? -12.286 -3.892 0.717 1.00 98.12 91 ALA A N 1
ATOM 706 C CA . ALA A 1 91 ? -11.039 -3.508 0.053 1.00 98.12 91 ALA A CA 1
ATOM 707 C C . ALA A 1 91 ? -9.882 -3.305 1.048 1.00 98.12 91 ALA A C 1
ATOM 709 O O . ALA A 1 91 ? -8.767 -3.745 0.792 1.00 98.12 91 ALA A O 1
ATOM 710 N N . GLU A 1 92 ? -10.152 -2.691 2.204 1.00 98.06 92 GLU A N 1
ATOM 711 C CA . GLU A 1 92 ? -9.160 -2.544 3.276 1.00 98.06 92 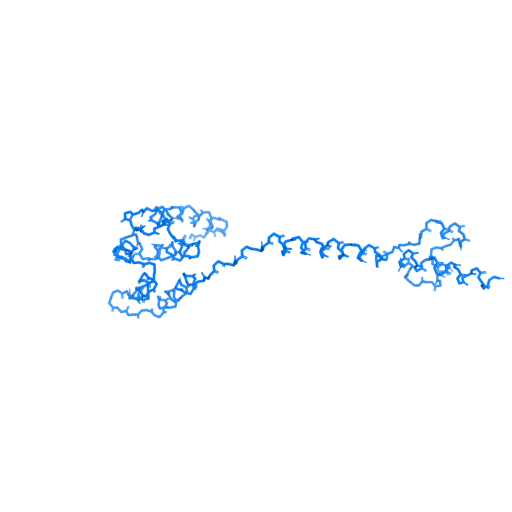GLU A CA 1
ATOM 712 C C . GLU A 1 92 ? -8.744 -3.902 3.855 1.00 98.06 92 GLU A C 1
ATOM 714 O O . GLU A 1 92 ? -7.559 -4.120 4.074 1.00 98.06 92 GLU A O 1
ATOM 719 N N . LEU A 1 93 ? -9.679 -4.839 4.048 1.00 97.94 93 LEU A N 1
ATOM 720 C CA . LEU A 1 93 ? -9.361 -6.203 4.481 1.00 97.94 93 LEU A CA 1
ATOM 721 C C . LEU A 1 93 ? -8.551 -6.974 3.429 1.00 97.94 93 LEU A C 1
ATOM 723 O O . LEU A 1 93 ? -7.608 -7.682 3.775 1.00 97.94 93 LEU A O 1
ATOM 727 N N . ASP A 1 94 ? -8.924 -6.852 2.156 1.00 97.81 94 ASP A N 1
ATOM 728 C CA . ASP A 1 94 ? -8.229 -7.507 1.050 1.00 97.81 94 ASP A CA 1
ATOM 729 C C . ASP A 1 94 ? -6.776 -6.984 0.960 1.00 97.81 94 ASP A C 1
ATOM 731 O O . ASP A 1 94 ? -5.853 -7.783 0.803 1.00 97.81 94 ASP A O 1
ATOM 735 N N . LEU A 1 95 ? -6.553 -5.675 1.167 1.00 97.12 95 LEU A N 1
ATOM 736 C CA . LEU A 1 95 ? -5.213 -5.089 1.303 1.00 97.12 95 LEU A CA 1
ATOM 737 C C . LEU A 1 95 ? -4.494 -5.595 2.562 1.00 97.12 95 LEU A C 1
ATOM 739 O O . LEU A 1 95 ? -3.366 -6.055 2.466 1.00 97.12 95 LEU A O 1
ATOM 743 N N . PHE A 1 96 ? -5.151 -5.585 3.724 1.00 97.00 96 PHE A N 1
ATOM 744 C CA . PHE A 1 96 ? -4.572 -6.025 5.001 1.00 97.00 96 PHE A CA 1
ATOM 745 C C . PHE A 1 96 ? -4.086 -7.486 4.968 1.00 97.00 96 PHE A C 1
ATOM 747 O O . PHE A 1 96 ? -3.114 -7.842 5.632 1.00 97.00 96 PHE A O 1
ATOM 754 N N . ASN A 1 97 ? -4.766 -8.338 4.197 1.00 96.25 97 ASN A N 1
ATOM 755 C CA . ASN A 1 97 ? -4.415 -9.747 4.015 1.00 96.25 97 ASN A CA 1
ATOM 756 C C . ASN A 1 97 ? -3.433 -9.991 2.862 1.00 96.25 97 ASN A C 1
ATOM 758 O O . ASN A 1 97 ? -3.026 -11.138 2.645 1.00 96.25 97 ASN A O 1
ATOM 762 N N . LYS A 1 98 ? -3.071 -8.953 2.100 1.00 94.94 98 LYS A N 1
ATOM 763 C CA . LYS A 1 98 ? -2.083 -9.083 1.037 1.00 94.94 98 LYS A CA 1
ATOM 764 C C . LYS A 1 98 ? -0.747 -9.470 1.668 1.00 94.94 98 LYS A C 1
ATOM 766 O O . LYS A 1 98 ? -0.316 -8.890 2.660 1.00 94.94 98 LYS A O 1
ATOM 771 N N . LYS A 1 99 ? -0.100 -10.481 1.096 1.00 87.19 99 LYS A N 1
ATOM 772 C CA . LYS A 1 99 ? 1.267 -10.839 1.468 1.00 87.19 99 LYS A CA 1
ATOM 773 C C . LYS A 1 99 ? 2.212 -9.884 0.764 1.00 87.19 99 LYS A C 1
ATOM 775 O O . LYS A 1 99 ? 2.001 -9.616 -0.419 1.00 87.19 99 LYS A O 1
ATOM 780 N N . GLU A 1 100 ? 3.213 -9.388 1.485 1.00 77.94 100 GLU A N 1
ATOM 781 C CA . GLU A 1 100 ? 4.360 -8.724 0.865 1.00 77.94 100 GLU A CA 1
ATOM 782 C C . GLU A 1 100 ? 4.875 -9.628 -0.253 1.00 77.94 100 GLU A C 1
ATOM 784 O O . GLU A 1 100 ? 5.027 -10.836 -0.057 1.00 77.94 100 GLU A O 1
ATOM 789 N N . GLU A 1 101 ? 5.027 -9.066 -1.454 1.00 74.31 101 GLU A N 1
ATOM 790 C CA . GLU A 1 101 ? 5.708 -9.797 -2.513 1.00 74.31 101 GLU A CA 1
ATOM 791 C C . GLU A 1 101 ? 7.115 -10.069 -1.997 1.00 74.31 101 GLU A C 1
ATOM 793 O O . GLU A 1 101 ? 7.825 -9.142 -1.601 1.00 74.31 101 GLU A O 1
ATOM 798 N N . GLU A 1 102 ? 7.466 -11.351 -1.900 1.00 69.19 102 GLU A N 1
ATOM 799 C CA . GLU A 1 102 ? 8.776 -11.745 -1.408 1.00 69.19 102 GLU A CA 1
ATOM 800 C C . GLU A 1 102 ? 9.821 -11.045 -2.272 1.00 69.19 102 GLU A C 1
ATOM 802 O O . GLU A 1 102 ? 9.783 -11.112 -3.504 1.00 69.19 102 GLU A O 1
ATOM 807 N N . ALA A 1 103 ? 10.727 -10.312 -1.624 1.00 72.56 103 ALA A N 1
ATOM 808 C CA . ALA A 1 103 ? 11.825 -9.695 -2.338 1.00 72.56 103 ALA A CA 1
ATOM 809 C C . ALA A 1 103 ? 12.565 -10.796 -3.103 1.00 72.56 103 ALA A C 1
ATOM 811 O O . ALA A 1 103 ? 12.935 -11.811 -2.508 1.00 72.56 103 ALA A O 1
ATOM 812 N N . MET A 1 104 ? 12.775 -10.582 -4.408 1.00 73.56 104 MET A N 1
ATOM 813 C CA . MET A 1 104 ? 13.555 -11.493 -5.244 1.00 73.56 104 MET A CA 1
ATOM 814 C C . MET A 1 104 ? 14.828 -11.885 -4.503 1.00 73.56 104 MET A C 1
ATOM 816 O O . MET A 1 104 ? 15.590 -11.025 -4.042 1.00 73.56 104 MET A O 1
ATOM 820 N N . THR A 1 105 ? 15.064 -13.187 -4.394 1.00 87.56 105 THR A N 1
ATOM 821 C CA . THR A 1 105 ? 16.284 -13.701 -3.785 1.00 87.56 105 THR A CA 1
ATOM 822 C C . THR A 1 105 ? 17.497 -13.146 -4.532 1.00 87.56 105 THR A C 1
ATOM 824 O O . THR A 1 105 ? 17.436 -12.828 -5.723 1.00 87.56 105 THR A O 1
ATOM 827 N N . ALA A 1 106 ? 18.647 -13.050 -3.861 1.00 86.31 106 ALA A N 1
ATOM 828 C CA . ALA A 1 106 ? 19.874 -12.589 -4.517 1.00 86.31 106 ALA A CA 1
ATOM 829 C C . ALA A 1 106 ? 20.215 -13.427 -5.770 1.00 86.31 106 ALA A C 1
ATOM 831 O O . ALA A 1 106 ? 20.741 -12.899 -6.752 1.00 86.31 106 ALA A O 1
ATOM 832 N N . ALA A 1 107 ? 19.865 -14.719 -5.755 1.00 90.12 107 ALA A N 1
ATOM 833 C CA . ALA A 1 107 ? 20.022 -15.623 -6.887 1.00 90.12 107 ALA A CA 1
ATOM 834 C C . ALA A 1 107 ? 19.087 -15.264 -8.051 1.00 90.12 107 ALA A C 1
ATOM 836 O O . ALA A 1 107 ? 19.549 -15.158 -9.187 1.00 90.12 107 ALA A O 1
ATOM 837 N N . GLU A 1 108 ? 17.805 -15.019 -7.780 1.00 90.06 108 GLU A N 1
ATOM 838 C CA . GLU A 1 108 ? 16.841 -14.587 -8.799 1.00 90.06 108 GLU A CA 1
ATOM 839 C C . GLU A 1 108 ? 17.209 -13.223 -9.376 1.00 90.06 108 GLU A C 1
ATOM 841 O O . GLU A 1 108 ? 17.155 -13.045 -10.590 1.00 90.06 108 GLU A O 1
ATOM 846 N N . LYS A 1 109 ? 17.668 -12.283 -8.541 1.00 89.75 109 LYS A N 1
ATOM 847 C CA . LYS A 1 109 ? 18.178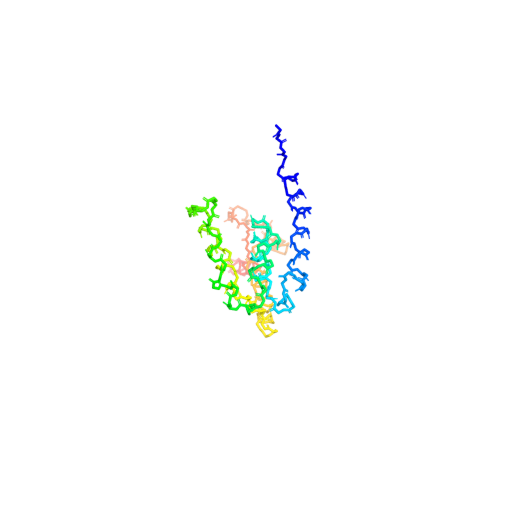 -10.986 -9.002 1.00 89.75 109 LYS A CA 1
ATOM 848 C C . LYS A 1 109 ? 19.362 -11.146 -9.943 1.00 89.75 109 LYS A C 1
ATOM 850 O O . LYS A 1 109 ? 19.350 -10.605 -11.041 1.00 89.75 109 LYS A O 1
ATOM 855 N N . THR A 1 110 ? 20.335 -11.966 -9.559 1.00 94.12 110 THR A N 1
ATOM 856 C CA . THR A 1 110 ? 21.496 -12.253 -10.412 1.00 94.12 110 THR A CA 1
ATOM 857 C C . THR A 1 110 ? 21.076 -12.907 -11.733 1.00 94.12 110 THR A C 1
ATOM 859 O O . THR A 1 110 ? 21.610 -12.577 -12.793 1.00 94.12 110 THR A O 1
ATOM 862 N N . ALA A 1 111 ? 20.111 -13.831 -11.696 1.00 95.25 111 ALA A N 1
ATOM 863 C C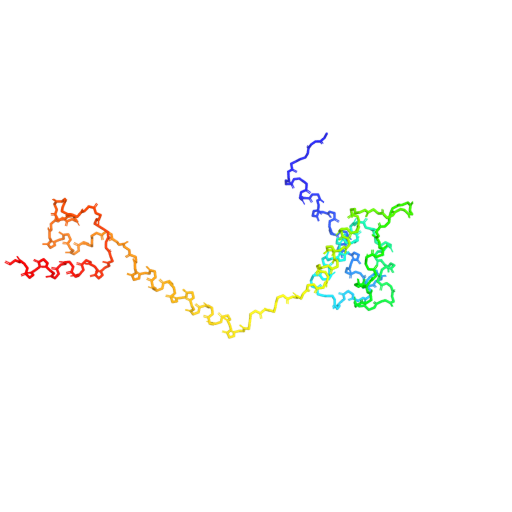A . ALA A 1 111 ? 19.586 -14.481 -12.893 1.00 95.25 111 ALA A CA 1
ATOM 864 C C . ALA A 1 111 ? 18.853 -13.491 -13.811 1.00 95.25 111 ALA A C 1
ATOM 866 O O . ALA A 1 111 ? 19.051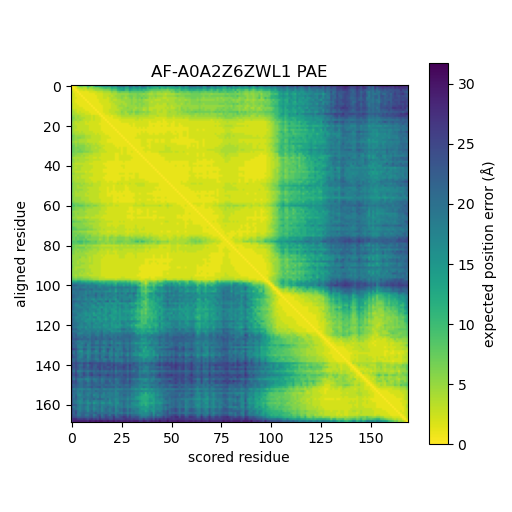 -13.527 -15.027 1.00 95.25 111 ALA A O 1
ATOM 867 N N . PHE A 1 112 ? 18.061 -12.587 -13.235 1.00 92.81 112 PHE A N 1
ATOM 868 C CA . PHE A 1 112 ? 17.377 -11.519 -13.955 1.00 92.81 112 PHE A CA 1
ATOM 869 C C . PHE A 1 112 ? 18.373 -10.556 -14.611 1.00 92.81 112 PHE A C 1
ATOM 871 O O . PHE A 1 112 ? 18.298 -10.339 -15.817 1.00 92.81 112 PHE A O 1
ATOM 878 N N . ASP A 1 113 ? 19.369 -10.070 -13.868 1.00 95.12 113 ASP A N 1
ATOM 879 C CA . ASP A 1 113 ? 20.399 -9.158 -14.385 1.00 95.12 113 ASP A CA 1
ATOM 880 C C . ASP A 1 113 ? 21.194 -9.799 -15.539 1.00 95.12 113 ASP A C 1
ATOM 882 O O . ASP A 1 113 ? 21.509 -9.160 -16.552 1.00 95.12 113 ASP A O 1
ATOM 886 N N . LYS A 1 114 ? 21.466 -11.106 -15.434 1.00 96.44 114 LYS A N 1
ATOM 887 C CA . LYS A 1 114 ? 22.095 -11.884 -16.507 1.00 96.44 114 LYS A CA 1
ATOM 888 C C . LYS A 1 114 ? 21.192 -11.997 -17.735 1.00 96.44 114 LYS A C 1
ATOM 890 O O . LYS A 1 114 ? 21.687 -11.912 -18.860 1.00 96.44 114 LYS A O 1
ATOM 895 N N . LEU A 1 115 ? 19.889 -12.193 -17.538 1.00 96.25 115 LEU A N 1
ATOM 896 C CA . LEU A 1 115 ? 18.923 -12.253 -18.630 1.00 96.25 115 LEU A CA 1
ATOM 897 C C . LEU A 1 115 ? 18.816 -10.903 -19.347 1.00 96.25 115 LEU A C 1
ATOM 899 O O . LEU A 1 115 ? 18.861 -10.878 -20.573 1.00 96.25 115 LEU A O 1
ATOM 903 N N . VAL A 1 116 ? 18.765 -9.796 -18.603 1.00 95.56 116 VAL A N 1
ATOM 904 C CA . VAL A 1 116 ? 18.762 -8.432 -19.158 1.00 95.56 116 VAL A CA 1
ATOM 905 C C . VAL A 1 116 ? 20.008 -8.197 -20.008 1.00 95.56 116 VAL A C 1
ATOM 907 O O . VAL A 1 116 ? 19.897 -7.842 -21.179 1.00 95.56 116 VAL A O 1
ATOM 910 N N . SER A 1 117 ? 21.189 -8.512 -19.471 1.00 94.56 117 SER A N 1
ATOM 911 C CA . SER A 1 117 ? 22.453 -8.379 -20.207 1.00 94.56 117 SER A CA 1
ATOM 912 C C . SER A 1 117 ? 22.451 -9.204 -21.501 1.00 94.56 117 SER A C 1
ATOM 914 O O . SER A 1 117 ? 22.919 -8.754 -22.548 1.00 94.56 117 SER A O 1
ATOM 916 N N . ARG A 1 118 ? 21.878 -10.414 -21.460 1.00 95.25 118 ARG A N 1
ATOM 917 C CA . ARG A 1 118 ? 21.761 -11.281 -22.637 1.00 95.25 118 ARG A CA 1
ATOM 918 C C . ARG A 1 118 ? 20.810 -10.713 -23.689 1.00 95.25 118 ARG A C 1
ATOM 920 O O . ARG A 1 118 ? 21.094 -10.840 -24.879 1.00 95.25 118 ARG A O 1
ATOM 927 N N . VAL A 1 119 ? 19.700 -10.107 -23.275 1.00 94.12 119 VAL A N 1
ATOM 928 C CA . VAL A 1 119 ? 18.766 -9.439 -24.191 1.00 94.12 119 VAL A CA 1
ATOM 929 C C . VAL A 1 119 ? 19.462 -8.270 -24.886 1.00 94.12 119 VAL A C 1
ATOM 931 O O . VAL A 1 119 ? 19.432 -8.203 -26.112 1.00 94.12 119 VAL A O 1
ATOM 934 N N . GLU A 1 120 ? 20.195 -7.434 -24.148 1.00 92.75 120 GLU A N 1
ATOM 935 C CA . GLU A 1 120 ? 20.951 -6.319 -24.733 1.00 92.75 120 GLU A CA 1
ATOM 936 C C . GLU A 1 120 ? 22.009 -6.779 -25.755 1.00 92.75 120 GLU A C 1
ATOM 938 O O . GLU A 1 120 ? 22.214 -6.136 -26.789 1.00 92.75 120 GLU A O 1
ATOM 943 N N . GLU A 1 121 ? 22.702 -7.894 -25.496 1.00 91.94 121 GLU A N 1
ATOM 944 C CA . GLU A 1 121 ? 23.632 -8.498 -26.462 1.00 91.94 121 GLU A CA 1
ATOM 945 C C . GLU A 1 121 ? 22.919 -8.925 -27.751 1.00 91.94 121 GLU A C 1
ATOM 947 O O . GLU A 1 121 ? 23.397 -8.642 -28.854 1.00 91.94 121 GLU A O 1
ATOM 952 N N . LEU A 1 122 ? 21.771 -9.594 -27.627 1.00 89.56 122 LEU A N 1
ATOM 953 C CA . LEU A 1 122 ? 20.991 -10.067 -28.771 1.00 89.56 122 LEU A CA 1
ATOM 954 C C . LEU A 1 122 ? 20.412 -8.905 -29.585 1.00 89.56 122 LEU A C 1
ATOM 956 O O . LEU A 1 122 ? 20.436 -8.940 -30.820 1.00 89.56 122 LEU A O 1
ATOM 960 N N . GLU A 1 123 ? 19.958 -7.847 -28.922 1.00 89.88 123 GLU A N 1
ATOM 961 C CA . GLU A 1 123 ? 19.498 -6.622 -29.577 1.00 89.88 123 GLU A CA 1
ATOM 962 C C . GLU A 1 123 ? 20.628 -5.943 -30.361 1.00 89.88 123 GLU A C 1
ATOM 964 O O . GLU A 1 123 ? 20.421 -5.516 -31.496 1.00 89.88 123 GLU A O 1
ATOM 969 N N . LYS A 1 124 ? 21.859 -5.912 -29.830 1.00 86.56 124 LYS A N 1
ATOM 970 C CA . LYS A 1 124 ? 23.026 -5.382 -30.563 1.00 86.56 124 LYS A CA 1
ATOM 971 C C . LYS A 1 124 ? 23.341 -6.190 -31.821 1.00 86.56 124 LYS A C 1
ATOM 973 O O . LYS A 1 124 ? 23.675 -5.598 -32.844 1.00 86.56 124 LYS A O 1
ATOM 978 N N . ILE A 1 125 ? 23.234 -7.519 -31.760 1.00 83.50 125 ILE A N 1
ATOM 979 C CA . ILE A 1 125 ? 23.487 -8.407 -32.909 1.00 83.50 125 ILE A CA 1
ATOM 980 C C . ILE A 1 125 ? 22.426 -8.212 -33.998 1.00 83.50 125 ILE A C 1
ATOM 982 O O . ILE A 1 125 ? 22.739 -8.183 -35.190 1.00 83.50 125 ILE A O 1
ATOM 986 N N . THR A 1 126 ? 21.167 -8.085 -33.588 1.00 85.81 126 THR A N 1
ATOM 987 C CA . THR A 1 126 ? 20.022 -7.961 -34.500 1.00 85.81 126 THR A CA 1
ATOM 988 C C . THR A 1 126 ? 19.775 -6.527 -34.964 1.00 85.81 126 THR A C 1
ATOM 990 O O . THR A 1 126 ? 18.980 -6.308 -35.882 1.00 85.81 126 THR A O 1
ATOM 993 N N . ARG A 1 127 ? 20.495 -5.550 -34.398 1.00 90.00 127 ARG A N 1
ATOM 994 C CA . ARG A 1 127 ? 20.417 -4.147 -34.790 1.00 90.00 127 ARG A CA 1
ATOM 995 C C . ARG A 1 127 ? 20.753 -3.986 -36.268 1.00 90.00 127 ARG A C 1
ATOM 997 O O . ARG A 1 127 ? 21.882 -4.204 -36.711 1.00 90.00 127 ARG A O 1
ATOM 1004 N N . LYS A 1 128 ? 19.756 -3.536 -37.024 1.00 90.44 128 LYS A N 1
ATOM 1005 C CA . LYS A 1 128 ? 19.946 -3.084 -38.396 1.00 90.44 128 LYS A CA 1
ATOM 1006 C C . LYS A 1 128 ? 20.687 -1.752 -38.385 1.00 90.44 128 LYS A C 1
ATOM 1008 O O . LYS A 1 128 ? 20.344 -0.840 -37.632 1.00 90.44 128 LYS A O 1
ATOM 1013 N N . VAL A 1 129 ? 21.721 -1.665 -39.205 1.00 88.81 129 VAL A N 1
ATOM 1014 C CA . VAL A 1 129 ? 22.544 -0.476 -39.401 1.00 88.81 129 VAL A CA 1
ATOM 1015 C C . VAL A 1 129 ? 22.580 -0.134 -40.890 1.00 88.81 129 VAL A C 1
ATOM 1017 O O . VAL A 1 129 ? 22.514 -1.050 -41.722 1.00 88.81 129 VAL A O 1
ATOM 1020 N N . PRO A 1 130 ? 22.701 1.158 -41.237 1.00 92.06 130 PRO A N 1
ATOM 1021 C CA . PRO A 1 130 ? 22.920 1.563 -42.620 1.00 92.06 130 PRO A CA 1
ATOM 1022 C C . PRO A 1 130 ? 24.243 0.996 -43.149 1.00 92.06 130 PRO A C 1
ATOM 1024 O O . PRO A 1 130 ? 25.057 0.461 -42.384 1.00 92.06 130 PRO A O 1
ATOM 1027 N N . ALA A 1 131 ? 24.464 1.119 -44.457 1.00 91.56 131 ALA A N 1
ATOM 1028 C CA . ALA A 1 131 ? 25.656 0.601 -45.119 1.00 91.56 131 ALA A CA 1
ATOM 1029 C C . ALA A 1 131 ? 26.949 1.066 -44.422 1.00 91.56 131 ALA A C 1
ATOM 1031 O O . ALA A 1 131 ? 27.226 2.264 -44.328 1.00 91.56 131 ALA A O 1
ATOM 1032 N N . PRO A 1 132 ? 27.784 0.138 -43.921 1.00 92.06 132 PRO A N 1
ATOM 1033 C CA . PRO A 1 132 ? 29.044 0.505 -43.301 1.00 92.06 132 PRO A CA 1
ATOM 1034 C C . PRO A 1 132 ? 29.983 1.172 -44.308 1.00 92.06 132 PRO A C 1
ATOM 1036 O O . PRO A 1 132 ? 30.060 0.760 -45.463 1.00 92.06 132 PRO A O 1
ATOM 1039 N N . LYS A 1 133 ? 30.812 2.116 -43.849 1.00 93.75 133 LYS A N 1
ATOM 1040 C CA . LYS A 1 133 ? 31.769 2.843 -44.709 1.00 93.75 133 LYS A CA 1
ATOM 1041 C C . LYS A 1 133 ? 32.654 1.936 -45.575 1.00 93.75 133 LYS A C 1
ATOM 1043 O O . LYS A 1 133 ? 32.974 2.296 -46.702 1.00 93.75 133 LYS A O 1
ATOM 1048 N N . TRP A 1 134 ? 33.059 0.769 -45.061 1.00 93.56 134 TRP A N 1
ATOM 1049 C CA . TRP A 1 134 ? 33.862 -0.194 -45.825 1.00 93.56 134 TRP A CA 1
ATOM 1050 C C . TRP A 1 134 ? 33.089 -0.776 -47.017 1.00 93.56 134 TRP A C 1
ATOM 1052 O O . TRP A 1 134 ? 33.676 -0.962 -48.077 1.00 93.56 134 TRP A O 1
ATOM 1062 N N . PHE A 1 135 ? 31.782 -1.006 -46.861 1.00 93.38 135 PHE A N 1
ATOM 1063 C CA . PHE A 1 135 ? 30.913 -1.538 -47.907 1.00 93.38 135 PHE A CA 1
ATOM 1064 C C . PHE A 1 135 ? 30.725 -0.493 -49.007 1.00 93.38 135 PHE A C 1
ATOM 1066 O O . PHE A 1 135 ? 30.947 -0.776 -50.179 1.00 93.38 135 PHE A O 1
ATOM 1073 N N . VAL A 1 136 ? 30.426 0.750 -48.621 1.00 90.94 136 VAL A N 1
ATOM 1074 C CA . VAL A 1 136 ? 30.272 1.869 -49.565 1.00 90.94 136 VAL A CA 1
ATOM 1075 C C . VAL A 1 136 ? 31.565 2.135 -50.331 1.00 90.94 136 VAL A C 1
ATOM 1077 O O . VAL A 1 136 ? 31.535 2.357 -51.535 1.00 90.94 136 VAL A O 1
ATOM 1080 N N . LYS A 1 137 ? 32.722 2.050 -49.664 1.00 92.12 137 LYS A N 1
ATOM 1081 C CA . LYS A 1 137 ? 34.028 2.212 -50.315 1.00 92.12 137 LYS A CA 1
ATOM 1082 C C . LYS A 1 137 ? 34.303 1.128 -51.365 1.00 92.12 137 LYS A C 1
ATOM 1084 O O . LYS A 1 137 ? 34.965 1.410 -52.358 1.00 92.12 137 LYS A O 1
ATOM 1089 N N . GLU A 1 138 ? 33.837 -0.097 -51.139 1.00 91.81 138 GLU A N 1
ATOM 1090 C CA . GLU A 1 138 ? 34.084 -1.233 -52.035 1.00 91.81 138 GLU A CA 1
ATOM 1091 C C . GLU A 1 138 ? 33.067 -1.324 -53.184 1.00 91.81 138 GLU A C 1
ATOM 1093 O O . GLU A 1 138 ? 33.439 -1.657 -54.311 1.00 91.81 138 GLU A O 1
ATOM 1098 N N . PHE A 1 139 ? 31.795 -1.019 -52.916 1.00 89.00 139 PHE A N 1
ATOM 1099 C CA . PHE A 1 139 ? 30.688 -1.196 -53.864 1.00 89.00 139 PHE A CA 1
ATOM 1100 C C . PHE A 1 139 ? 30.098 0.122 -54.392 1.00 89.00 139 PHE A C 1
ATOM 1102 O O . PHE A 1 139 ? 29.210 0.097 -55.241 1.00 89.00 139 PHE A O 1
ATOM 1109 N N . GLY A 1 140 ? 30.597 1.271 -53.932 1.00 85.00 140 GLY A N 1
ATOM 1110 C CA . GLY A 1 140 ? 30.309 2.607 -54.466 1.00 85.00 140 GLY A CA 1
ATOM 1111 C C . GLY A 1 140 ? 28.983 3.234 -54.028 1.00 85.00 140 GLY A C 1
ATOM 1112 O O . GLY A 1 140 ? 28.856 4.452 -54.099 1.00 85.00 140 GLY A O 1
ATOM 1113 N N . SER A 1 141 ? 28.014 2.444 -53.558 1.00 85.88 141 SER A N 1
ATOM 1114 C CA . SER A 1 141 ? 26.735 2.948 -53.042 1.00 85.88 141 SER A CA 1
ATOM 1115 C C . SER A 1 141 ? 26.199 2.098 -51.894 1.00 85.88 141 SER A C 1
ATOM 1117 O O . SER A 1 141 ? 26.452 0.894 -51.822 1.00 85.88 141 SER A O 1
ATOM 1119 N N . GLU A 1 142 ? 25.419 2.730 -51.020 1.00 83.94 142 GLU A N 1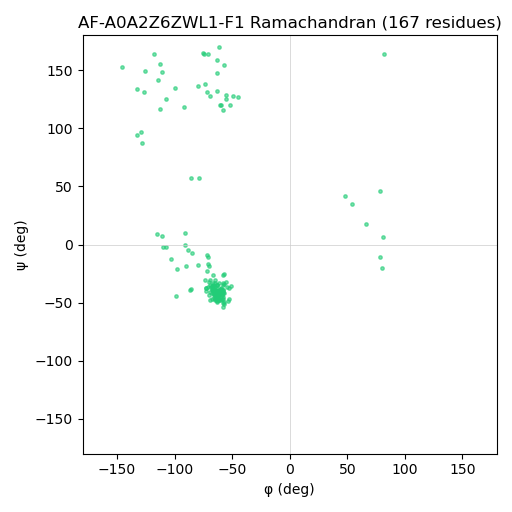
ATOM 1120 C CA . GLU A 1 142 ? 24.740 2.106 -49.878 1.00 83.94 142 GLU A CA 1
ATOM 1121 C C . GLU A 1 142 ? 23.602 1.170 -50.315 1.00 83.94 142 GLU A C 1
ATOM 1123 O O . GLU A 1 142 ? 23.340 0.154 -49.681 1.00 83.94 142 GLU A O 1
ATOM 1128 N N . ASP A 1 143 ? 22.964 1.479 -51.440 1.00 85.88 143 ASP A N 1
ATOM 1129 C CA . ASP A 1 143 ? 21.788 0.793 -51.989 1.00 85.88 143 ASP A CA 1
ATOM 1130 C C . ASP A 1 143 ? 22.085 0.006 -53.282 1.00 85.88 143 ASP A C 1
ATOM 1132 O O . ASP A 1 143 ? 21.173 -0.482 -53.957 1.00 85.88 143 ASP A O 1
ATOM 1136 N N . LEU A 1 144 ? 23.369 -0.093 -53.652 1.00 84.88 144 LEU A N 1
ATOM 1137 C CA . LEU A 1 144 ? 23.841 -0.661 -54.921 1.00 84.88 144 LEU A CA 1
ATOM 1138 C C . LEU A 1 144 ? 23.191 -0.016 -56.167 1.00 84.88 144 LEU A C 1
ATOM 1140 O O . LEU A 1 144 ? 22.953 -0.700 -57.168 1.00 84.88 144 LEU A O 1
ATOM 1144 N N . GLY A 1 145 ? 22.909 1.291 -56.107 1.00 82.50 145 GLY A N 1
ATOM 1145 C CA . GLY A 1 145 ? 22.311 2.065 -57.198 1.00 82.50 145 GLY A CA 1
ATOM 1146 C C . GLY A 1 145 ? 20.801 1.853 -57.311 1.00 82.50 145 GLY A C 1
ATOM 1147 O O . GLY A 1 145 ? 20.303 1.579 -58.401 1.00 82.50 145 GLY A O 1
ATOM 1148 N N . GLY A 1 146 ? 20.087 1.907 -56.185 1.00 83.81 146 GLY A N 1
ATOM 1149 C CA . GLY A 1 146 ? 18.633 1.738 -56.088 1.00 83.81 146 GLY A CA 1
ATOM 1150 C C . GLY A 1 146 ? 18.131 0.292 -56.097 1.00 83.81 146 GLY A C 1
ATOM 1151 O O . GLY A 1 146 ? 16.925 0.060 -56.158 1.00 83.81 146 GLY A O 1
ATOM 1152 N N . LYS A 1 147 ? 19.024 -0.705 -56.049 1.00 85.31 147 LYS A N 1
ATOM 1153 C CA . LYS A 1 147 ? 18.645 -2.132 -56.076 1.00 85.31 147 LYS A CA 1
ATOM 1154 C C . LYS A 1 147 ? 18.175 -2.650 -54.719 1.00 85.31 147 LYS A C 1
ATOM 1156 O O . LYS A 1 147 ? 17.556 -3.711 -54.656 1.00 85.31 147 LYS A O 1
ATOM 1161 N N . ILE A 1 148 ? 18.482 -1.927 -53.645 1.00 84.88 148 ILE A N 1
ATOM 1162 C CA . ILE A 1 148 ? 18.061 -2.242 -52.283 1.00 84.88 148 ILE A CA 1
ATOM 1163 C C . ILE A 1 148 ? 17.087 -1.160 -51.814 1.00 84.88 148 ILE A C 1
ATOM 1165 O O . ILE A 1 148 ? 17.467 -0.003 -51.681 1.00 84.88 148 ILE A O 1
ATOM 1169 N N . SER A 1 149 ? 15.839 -1.550 -51.542 1.00 84.38 149 SER A N 1
ATOM 1170 C CA . SER A 1 149 ? 14.788 -0.615 -51.111 1.00 84.38 149 SER A CA 1
ATOM 1171 C C . SER A 1 149 ? 14.951 -0.125 -49.667 1.00 84.38 149 SER A C 1
ATOM 1173 O O . SER A 1 149 ? 14.524 0.982 -49.363 1.00 84.38 149 SER A O 1
ATOM 1175 N N . ASP A 1 150 ? 15.525 -0.943 -48.783 1.00 85.44 150 ASP A N 1
ATOM 1176 C CA . ASP A 1 150 ? 15.862 -0.579 -47.401 1.00 85.44 150 ASP A CA 1
ATOM 1177 C C . ASP A 1 150 ? 17.300 -1.043 -47.121 1.00 85.44 150 ASP A C 1
ATOM 1179 O O . ASP A 1 150 ? 17.514 -2.224 -46.818 1.00 85.44 150 ASP A O 1
ATOM 1183 N N . PRO A 1 151 ? 18.309 -0.167 -47.289 1.00 83.94 151 PRO A N 1
ATOM 1184 C CA . PRO A 1 151 ? 19.712 -0.493 -47.061 1.00 83.94 151 PRO A CA 1
ATOM 1185 C C . PRO A 1 151 ? 20.024 -0.469 -45.560 1.00 83.94 151 PRO A C 1
ATOM 1187 O O . PRO A 1 151 ? 20.907 0.250 -45.097 1.00 83.94 151 PRO A O 1
ATOM 1190 N N . SER A 1 152 ? 19.287 -1.274 -44.795 1.00 90.31 152 SER A N 1
ATOM 1191 C CA . SER A 1 152 ? 19.443 -1.441 -43.353 1.00 90.31 152 SER A CA 1
ATOM 1192 C C . SER A 1 152 ? 19.536 -2.928 -43.029 1.00 90.31 152 SER A C 1
ATOM 1194 O O . SER A 1 152 ? 18.533 -3.628 -42.871 1.00 90.31 152 SER A O 1
ATOM 1196 N N . PHE A 1 153 ? 20.762 -3.427 -42.894 1.00 88.81 153 PHE A N 1
ATOM 1197 C CA . PHE A 1 153 ? 21.032 -4.823 -42.546 1.00 88.81 153 PHE A CA 1
ATOM 1198 C C . PHE A 1 153 ? 21.769 -4.922 -41.217 1.00 88.81 153 PHE A C 1
ATOM 1200 O O . PHE A 1 153 ? 22.345 -3.953 -40.726 1.00 88.81 153 PHE A O 1
ATOM 1207 N N . THR A 1 154 ? 21.785 -6.113 -40.623 1.00 91.75 154 THR A N 1
ATOM 1208 C CA . THR A 1 154 ? 22.751 -6.402 -39.558 1.00 91.75 154 THR A CA 1
ATOM 1209 C C . THR A 1 154 ? 24.173 -6.327 -40.124 1.00 91.75 154 THR A C 1
ATOM 1211 O O . THR A 1 154 ? 24.386 -6.461 -41.333 1.00 91.75 154 THR A O 1
ATOM 1214 N N . LEU A 1 155 ? 25.178 -6.138 -39.265 1.00 88.94 155 LEU A N 1
ATOM 1215 C CA . LEU A 1 155 ? 26.575 -6.082 -39.714 1.00 88.94 155 LEU A CA 1
ATOM 1216 C C . LEU A 1 155 ? 27.003 -7.367 -40.453 1.00 88.94 155 LEU A C 1
ATOM 1218 O O . LEU A 1 155 ? 27.697 -7.298 -41.466 1.00 88.94 155 LEU A O 1
ATOM 1222 N N . GLU A 1 156 ? 26.546 -8.529 -39.980 1.00 89.62 156 GLU A N 1
ATOM 1223 C CA . GLU A 1 156 ? 26.723 -9.815 -40.669 1.00 89.62 156 GLU A CA 1
ATOM 1224 C C . GLU A 1 156 ? 25.944 -9.891 -41.988 1.00 89.62 156 GLU A C 1
ATOM 1226 O O . GLU A 1 156 ? 26.446 -10.438 -42.971 1.00 89.62 156 GLU A O 1
ATOM 1231 N N . GLY A 1 157 ? 24.755 -9.285 -42.061 1.00 91.38 157 GLY A N 1
ATOM 1232 C CA . GLY A 1 157 ? 24.003 -9.151 -43.309 1.00 91.38 157 GLY A CA 1
ATOM 1233 C C . GLY A 1 157 ? 24.797 -8.398 -44.379 1.00 91.38 157 GLY A C 1
ATOM 1234 O O . GLY A 1 157 ? 24.902 -8.869 -45.511 1.00 91.38 157 GLY A O 1
ATOM 1235 N N . TRP A 1 158 ? 25.457 -7.298 -44.004 1.00 92.88 158 TRP A N 1
ATOM 1236 C CA . TRP A 1 158 ? 26.353 -6.558 -44.899 1.00 92.88 158 TRP A CA 1
ATOM 1237 C C . TRP A 1 158 ? 27.565 -7.378 -45.353 1.00 92.88 158 TRP A C 1
ATOM 1239 O O . TRP A 1 158 ? 27.922 -7.350 -46.532 1.00 92.88 158 TRP A O 1
ATOM 1249 N N . ARG A 1 159 ? 28.192 -8.142 -44.446 1.00 91.75 159 ARG A N 1
ATOM 1250 C CA . ARG A 1 159 ? 29.312 -9.045 -44.778 1.00 91.75 159 ARG A CA 1
ATOM 1251 C C . ARG A 1 159 ? 28.885 -10.137 -45.754 1.00 91.75 159 ARG A C 1
ATOM 1253 O O . ARG A 1 159 ? 29.561 -10.364 -46.755 1.00 91.75 159 ARG A O 1
ATOM 1260 N N . THR A 1 160 ? 27.745 -10.766 -45.492 1.00 92.31 160 THR A N 1
ATOM 1261 C CA . THR A 1 160 ? 27.182 -11.834 -46.328 1.00 92.31 160 THR A CA 1
ATOM 1262 C C . THR A 1 160 ? 26.845 -11.317 -47.723 1.00 92.31 160 THR A C 1
ATOM 1264 O O . THR A 1 160 ? 27.219 -11.934 -48.722 1.00 92.31 160 THR A O 1
ATOM 1267 N N . LEU A 1 161 ? 26.209 -10.144 -47.803 1.00 91.31 161 LEU A N 1
ATOM 1268 C CA . LEU A 1 161 ? 25.918 -9.480 -49.070 1.00 91.31 161 LEU A CA 1
ATOM 1269 C C . LEU A 1 161 ? 27.204 -9.191 -49.855 1.00 91.31 161 LEU A C 1
ATOM 1271 O O . LEU A 1 161 ? 27.286 -9.528 -51.034 1.00 91.31 161 LEU A O 1
ATOM 1275 N N . ALA A 1 162 ? 28.232 -8.641 -49.201 1.00 91.62 162 ALA A N 1
ATOM 1276 C CA . ALA A 1 162 ? 29.521 -8.365 -49.834 1.00 91.62 162 ALA A CA 1
ATOM 1277 C C . ALA A 1 162 ? 30.182 -9.632 -50.403 1.00 91.62 162 ALA A C 1
ATOM 1279 O O . ALA A 1 162 ? 30.673 -9.612 -51.531 1.00 91.62 162 ALA A O 1
ATOM 1280 N N . VAL A 1 163 ? 30.164 -10.750 -49.667 1.00 93.31 163 VAL A N 1
ATOM 1281 C CA . VAL A 1 163 ? 30.689 -12.039 -50.156 1.00 93.31 163 VAL A CA 1
ATOM 1282 C C . VAL A 1 163 ? 29.926 -12.505 -51.395 1.00 93.31 163 VAL A C 1
ATOM 1284 O O . VAL A 1 163 ? 30.548 -12.837 -52.402 1.00 93.31 163 VAL A O 1
ATOM 1287 N N . GLY A 1 164 ? 28.591 -12.467 -51.366 1.00 91.19 164 GLY A N 1
ATOM 1288 C CA . GLY A 1 164 ? 27.769 -12.844 -52.518 1.00 91.19 164 GLY A CA 1
ATOM 1289 C C . GLY A 1 164 ? 28.042 -11.987 -53.759 1.00 91.19 164 GLY A C 1
ATOM 1290 O O . GLY A 1 164 ? 28.092 -12.510 -54.870 1.00 91.19 164 GLY A O 1
ATOM 1291 N N . LEU A 1 165 ? 28.274 -10.683 -53.577 1.00 89.50 165 LEU A N 1
ATOM 1292 C CA . LEU A 1 165 ? 28.633 -9.771 -54.667 1.00 89.50 165 LEU A CA 1
ATOM 1293 C C . LEU A 1 165 ? 30.031 -10.044 -55.234 1.00 89.50 165 LEU A C 1
ATOM 1295 O O . LEU A 1 165 ? 30.222 -9.905 -56.438 1.00 89.50 165 LEU A O 1
ATOM 1299 N N . ARG A 1 166 ? 30.996 -10.451 -54.399 1.00 89.44 166 ARG A N 1
ATOM 1300 C CA . ARG A 1 166 ? 32.353 -10.811 -54.849 1.00 89.44 166 ARG A CA 1
ATOM 1301 C C . ARG A 1 166 ? 32.370 -12.082 -55.691 1.00 89.44 166 ARG A C 1
ATOM 1303 O O . ARG A 1 166 ? 33.106 -12.132 -56.661 1.00 89.44 166 ARG A O 1
ATOM 1310 N N . VAL A 1 167 ? 31.556 -13.079 -55.340 1.00 89.69 167 VAL A N 1
ATOM 1311 C CA . VAL A 1 167 ? 31.474 -14.359 -56.072 1.00 89.69 167 VAL A CA 1
ATOM 1312 C C . VAL A 1 167 ? 30.772 -14.209 -57.429 1.00 89.69 167 VAL A C 1
ATOM 1314 O O . VAL A 1 167 ? 30.969 -15.028 -58.317 1.00 89.69 167 VAL A O 1
ATOM 1317 N N . ARG A 1 168 ? 29.940 -13.173 -57.596 1.00 76.56 168 ARG A N 1
ATOM 1318 C CA . ARG A 1 168 ? 29.219 -12.882 -58.848 1.00 76.56 168 ARG A CA 1
ATOM 1319 C C . ARG A 1 168 ? 29.969 -11.940 -59.804 1.00 76.56 168 ARG A C 1
ATOM 1321 O O . ARG A 1 168 ? 29.406 -11.618 -60.849 1.00 76.56 168 ARG A O 1
ATOM 1328 N N . LYS A 1 169 ? 31.165 -11.465 -59.439 1.00 58.44 169 LYS A N 1
ATOM 1329 C CA . LYS A 1 169 ? 32.090 -10.768 -60.349 1.00 58.44 169 LYS A CA 1
ATOM 1330 C C . LYS A 1 169 ? 32.933 -11.786 -61.103 1.00 58.44 169 LYS A C 1
ATOM 1332 O O . LYS A 1 169 ? 33.205 -11.509 -62.288 1.00 58.44 169 LYS A O 1
#

Solvent-accessible surface area (backbone atoms only — not comparable to full-atom values): 9542 Å² total; per-residue (Å²): 141,86,78,55,69,68,55,50,51,52,51,49,56,60,55,44,55,60,35,47,52,43,45,70,29,54,91,31,20,67,58,43,94,76,52,52,72,43,35,46,53,25,48,28,57,46,21,68,74,61,32,62,71,49,41,22,64,53,28,60,98,43,54,75,72,52,30,59,68,51,52,57,72,70,19,58,57,97,88,40,78,38,72,69,37,45,53,49,30,48,54,32,40,55,38,40,69,49,72,79,78,76,74,74,48,75,65,55,47,52,51,49,55,51,49,53,54,50,49,56,53,50,50,61,62,65,40,60,39,63,59,50,72,71,52,28,72,74,64,73,36,61,28,66,82,74,76,40,93,70,48,54,37,25,69,66,50,51,52,52,50,50,53,57,55,60,76,73,106

pLDDT: mean 92.72, std 6.34, range [58.44, 98.44]

InterPro domains:
  IPR002196 Glycoside hydrolase, family 24 [PF00959] (1-92)
  IPR023346 Lysozyme-like domain superfamily [SSF53955] (1-98)
  IPR023347 Lysozyme domain superfamily [G3DSA:1.10.530.40] (1-108)
  IPR033907 Endolysin/autolysin [cd00737] (1-97)
  IPR051018 Bacteriophage Glycosyl Hydrolase 24 [PTHR38107] (1-98)

Nearest PDB structures (foldseek):
  6et6-assembly1_A  TM=8.585E-01  e=2.150E-05  Acinetobacter baumannii
  9kbq-assembly1_B  TM=8.550E-01  e=6.995E-05  Acinetobacter baumannii
  8b2s-assembly2_B  TM=8.443E-01  e=2.034E-04  Trichophaea saccata
  1xjt-assembly1_A  TM=8.342E-01  e=3.776E-02  Punavirus P1

Sequence (169 aa):
MTITQEQAEAMLKADMSKYESYVNNPDYVPVTAQLTQYQFDALVSFCYNCGAGNLQTLCRGRTIPEIARHITAYNKSSGTVLAGLVRRRKAELDLFNKKEEEAMTAAEKTAFDKLVSRVEELEKITRKVPAPKWFVKEFGSEDLGGKISDPSFTLEGWRTLAVGLRVRK

Secondary structure (DSSP, 8-state):
----HHHHHHHHHHHHHHHHHHHT-TTT-TTGGG--HHHHHHHHHHHHHH-HHHHHHHHTT--HHHHHHHGGG--EETTEE-HHHHHHHHHHHHHHTPPPPPP--HHHHHHHHHHHHHHHHHHHHH--EEPPHHHHHHHS-SSTTTT-SS-EE-HHHHHHHHHHHHHT-

Organism: NCBI:txid472368